Protein AF-A0A180FWU1-F1 (afdb_monomer)

Foldseek 3Di:
DVVVVVVVVVVVVVVVVVVVVVVVVVVVVVVVVVVVVVVPPDPPPPPPDPDDDPPPPDPPPPDDDQFPPQDDQDDDPPDDDPSVVSRVVSVVVVCVRCCVVVPDPPPD

Mean predicted aligned error: 18.29 Å

Solvent-accessible surface area (backbone atoms only — not comparable to full-atom values): 6981 Å² total; per-residue (Å²): 112,70,66,59,56,50,54,50,50,53,52,51,53,53,49,52,52,54,52,54,50,50,54,50,54,48,51,53,51,50,52,53,50,51,52,53,54,65,72,60,76,62,86,83,76,73,80,82,68,92,83,70,84,79,79,68,87,71,75,83,66,93,57,83,78,78,51,70,92,66,71,83,62,77,86,81,87,81,54,81,59,73,64,41,55,52,49,52,50,41,47,51,53,41,47,71,43,36,48,85,84,53,69,73,86,81,83,125

Sequence (108 aa):
MDEDATKLRARIEELAASIQEEQNLRQRAEAKLAAARAGMVAPAVVPILPGQPQNAPQAQDKGPAKGPKVGLPDKYDGTKGPKAEVYVTQIGLYVLSNPRMFPDDRSR

Secondary structure (DSSP, 8-state):
-HHHHHHHHHHHHHHHHHHHHHHHHHHHHHHHHHHHHHHT---------TT----------SS--PPP-PPPPPPP----SHHHHHHHHHHHHHHHH-TTTS------

Structure (mmCIF, N/CA/C/O backbone):
data_AF-A0A180FWU1-F1
#
_entry.id   AF-A0A180FWU1-F1
#
loop_
_atom_site.group_PDB
_atom_site.id
_atom_site.type_symbol
_atom_site.label_atom_id
_atom_site.label_alt_id
_atom_site.label_comp_id
_atom_site.label_asym_id
_atom_site.label_entity_id
_atom_site.label_seq_id
_atom_site.pdbx_PDB_ins_code
_atom_site.Cartn_x
_atom_site.Cartn_y
_atom_site.Cartn_z
_atom_site.occupancy
_atom_site.B_iso_or_equiv
_atom_site.auth_seq_id
_atom_site.auth_comp_id
_atom_site.auth_asym_id
_atom_site.auth_atom_id
_atom_site.pdbx_PDB_model_num
ATOM 1 N N . MET A 1 1 ? 27.435 -7.255 -31.499 1.00 59.84 1 MET A N 1
ATOM 2 C CA . MET A 1 1 ? 26.566 -8.408 -31.181 1.00 59.84 1 MET A CA 1
ATOM 3 C C . MET A 1 1 ? 26.934 -9.026 -29.833 1.00 59.84 1 MET A C 1
ATOM 5 O O . MET A 1 1 ? 26.047 -9.148 -29.001 1.00 59.84 1 MET A O 1
ATOM 9 N N . ASP A 1 2 ? 28.205 -9.341 -29.554 1.00 76.25 2 ASP A N 1
ATOM 10 C CA . ASP A 1 2 ? 28.598 -9.941 -28.258 1.00 76.25 2 ASP A CA 1
ATOM 11 C C . ASP A 1 2 ? 28.499 -8.993 -27.049 1.00 76.25 2 ASP A C 1
ATOM 13 O O . ASP A 1 2 ? 28.148 -9.406 -25.942 1.00 76.25 2 ASP A O 1
ATOM 17 N N . GLU A 1 3 ? 28.746 -7.698 -27.253 1.00 85.81 3 GLU A N 1
ATOM 18 C CA . GLU A 1 3 ? 28.681 -6.702 -26.176 1.00 85.81 3 GLU A CA 1
ATOM 19 C C . GLU A 1 3 ? 27.239 -6.459 -25.695 1.00 85.81 3 GLU A C 1
ATOM 21 O O . GLU A 1 3 ? 26.989 -6.332 -24.496 1.00 85.81 3 GLU A O 1
ATOM 26 N N . ASP A 1 4 ? 26.271 -6.479 -26.615 1.00 90.62 4 ASP A N 1
ATOM 27 C CA . ASP A 1 4 ? 24.846 -6.330 -26.301 1.00 90.62 4 ASP A CA 1
ATOM 28 C C . ASP A 1 4 ? 24.314 -7.547 -25.537 1.00 90.62 4 ASP A C 1
ATOM 30 O O . ASP A 1 4 ? 23.592 -7.400 -24.549 1.00 90.62 4 ASP A O 1
ATOM 34 N N . ALA A 1 5 ? 24.732 -8.754 -25.934 1.00 91.38 5 ALA A N 1
ATOM 35 C CA . ALA A 1 5 ? 24.399 -9.988 -25.225 1.00 91.38 5 ALA A CA 1
ATOM 36 C C . ALA A 1 5 ? 24.974 -10.004 -23.798 1.00 91.38 5 ALA A C 1
ATOM 38 O O . ALA A 1 5 ? 24.314 -10.465 -22.864 1.00 91.38 5 ALA A O 1
ATOM 39 N N . THR A 1 6 ? 26.178 -9.460 -23.612 1.00 94.94 6 THR A N 1
ATOM 40 C CA . THR A 1 6 ? 26.822 -9.352 -22.294 1.00 94.94 6 THR A CA 1
ATOM 41 C C . THR A 1 6 ? 26.118 -8.319 -21.411 1.00 94.94 6 THR A C 1
ATOM 43 O O . THR A 1 6 ? 25.804 -8.607 -20.256 1.00 94.94 6 THR A O 1
ATOM 46 N N . LYS A 1 7 ? 25.768 -7.147 -21.961 1.00 95.19 7 LYS A N 1
ATOM 47 C CA . LYS A 1 7 ? 24.985 -6.118 -21.250 1.00 95.19 7 LYS A CA 1
ATOM 48 C C . LYS A 1 7 ? 23.599 -6.619 -20.847 1.00 95.19 7 LYS A C 1
ATOM 50 O O . LYS A 1 7 ? 23.127 -6.299 -19.757 1.00 95.19 7 LYS A O 1
ATOM 55 N N . LEU A 1 8 ? 22.952 -7.412 -21.701 1.00 95.56 8 LEU A N 1
ATOM 56 C CA . LEU A 1 8 ? 21.654 -8.006 -21.397 1.00 95.56 8 LEU A CA 1
ATOM 57 C C . LEU A 1 8 ? 21.745 -8.990 -20.223 1.00 95.56 8 LEU A C 1
ATOM 59 O O . LEU A 1 8 ? 20.914 -8.928 -19.321 1.00 95.56 8 LEU A O 1
ATOM 63 N N . ARG A 1 9 ? 22.769 -9.851 -20.197 1.00 95.12 9 ARG A N 1
ATOM 64 C CA . ARG A 1 9 ? 23.001 -10.788 -19.083 1.00 95.12 9 ARG A CA 1
ATOM 65 C C . ARG A 1 9 ? 23.224 -10.058 -17.761 1.00 95.12 9 ARG A C 1
ATOM 67 O O . ARG A 1 9 ? 22.560 -10.386 -16.786 1.00 95.12 9 ARG A O 1
ATOM 74 N N . ALA A 1 10 ? 24.055 -9.015 -17.761 1.00 96.31 10 ALA A N 1
ATOM 75 C CA . ALA A 1 10 ? 24.295 -8.203 -16.568 1.00 96.31 10 ALA A CA 1
ATOM 76 C C . ALA A 1 10 ? 23.001 -7.570 -16.019 1.00 96.31 10 ALA A C 1
ATOM 78 O O . ALA A 1 10 ? 22.743 -7.631 -14.821 1.00 96.31 10 ALA A O 1
ATOM 79 N N . ARG A 1 11 ? 22.136 -7.032 -16.894 1.00 96.94 11 ARG A N 1
ATOM 80 C CA . ARG A 1 11 ? 20.830 -6.478 -16.484 1.00 96.94 11 ARG A CA 1
ATOM 81 C C . ARG A 1 11 ? 19.876 -7.531 -15.926 1.00 96.94 11 ARG A C 1
ATOM 83 O O . ARG A 1 11 ? 19.086 -7.223 -15.040 1.00 96.94 11 ARG A O 1
ATOM 90 N N . ILE A 1 12 ? 19.914 -8.754 -16.454 1.00 97.88 12 ILE A N 1
ATOM 91 C CA . ILE A 1 12 ? 19.091 -9.858 -15.945 1.00 97.88 12 ILE A CA 1
ATOM 92 C C . ILE A 1 12 ? 19.558 -10.266 -14.545 1.00 97.88 12 ILE A C 1
ATOM 94 O O . ILE A 1 12 ? 18.721 -10.475 -13.671 1.00 97.88 12 ILE A O 1
ATOM 98 N N . GLU A 1 13 ? 20.869 -10.343 -14.316 1.00 97.44 13 GLU A N 1
ATOM 99 C CA . GLU A 1 13 ? 21.433 -10.655 -12.997 1.00 97.44 13 GLU A CA 1
ATOM 100 C C . GLU A 1 13 ? 21.116 -9.562 -11.969 1.00 97.44 13 GLU A C 1
ATOM 102 O O . GLU A 1 13 ? 20.678 -9.868 -10.861 1.00 97.44 13 GLU A O 1
ATOM 107 N N . GLU A 1 14 ? 21.244 -8.292 -12.357 1.00 97.38 14 GLU A N 1
ATOM 108 C CA . GLU A 1 14 ? 20.859 -7.148 -11.524 1.00 97.38 14 GLU A CA 1
ATOM 109 C C . GLU A 1 14 ? 19.362 -7.180 -11.172 1.00 97.38 14 GLU A C 1
ATOM 111 O O . GLU A 1 14 ? 18.981 -7.025 -10.008 1.00 97.38 14 GLU A O 1
ATOM 116 N N . LEU A 1 15 ? 18.499 -7.456 -12.156 1.00 97.88 15 LEU A N 1
ATOM 117 C CA . LEU A 1 15 ? 17.062 -7.583 -11.927 1.00 97.88 15 LEU A CA 1
ATOM 118 C C . LEU A 1 15 ? 16.750 -8.750 -10.982 1.00 97.88 15 LEU A C 1
ATOM 120 O O . LEU A 1 15 ? 15.974 -8.575 -10.042 1.00 97.88 15 LEU A O 1
ATOM 124 N N . ALA A 1 16 ? 17.373 -9.913 -11.186 1.00 97.38 16 ALA A N 1
ATOM 125 C CA . ALA A 1 16 ? 17.194 -11.075 -10.322 1.00 97.38 16 ALA A CA 1
ATOM 126 C C . ALA A 1 16 ? 17.607 -10.775 -8.872 1.00 97.38 16 ALA A C 1
ATOM 128 O O . ALA A 1 16 ? 16.881 -11.139 -7.944 1.00 97.38 16 ALA A O 1
ATOM 129 N N . ALA A 1 17 ? 18.716 -10.055 -8.675 1.00 97.62 17 ALA A N 1
ATOM 130 C CA . ALA A 1 17 ? 19.156 -9.620 -7.354 1.00 97.62 17 ALA A CA 1
ATOM 131 C C . ALA A 1 17 ? 18.133 -8.682 -6.687 1.00 97.62 17 ALA A C 1
ATOM 133 O O . ALA A 1 17 ? 17.764 -8.907 -5.534 1.00 97.62 17 ALA A O 1
ATOM 134 N N . SER A 1 18 ? 17.607 -7.693 -7.420 1.00 96.94 18 SER A N 1
ATOM 135 C CA . SER A 1 18 ? 16.608 -6.758 -6.873 1.00 96.94 18 SER A CA 1
ATOM 136 C C . SER A 1 18 ? 15.286 -7.441 -6.493 1.00 96.94 18 SER A C 1
ATOM 138 O O . SER A 1 18 ? 14.709 -7.152 -5.445 1.00 96.94 18 SER A O 1
ATOM 140 N N . ILE A 1 19 ? 14.825 -8.403 -7.301 1.00 97.38 19 ILE A N 1
ATOM 141 C CA . ILE A 1 19 ? 13.619 -9.190 -7.011 1.00 97.38 19 ILE A CA 1
ATOM 142 C C . ILE A 1 19 ? 13.829 -10.027 -5.748 1.00 97.38 19 ILE A C 1
ATOM 144 O O . ILE A 1 19 ? 12.941 -10.105 -4.898 1.00 97.38 19 ILE A O 1
ATOM 148 N N . GLN A 1 20 ? 15.005 -10.639 -5.604 1.00 96.88 20 GLN A N 1
ATOM 149 C CA . GLN A 1 20 ? 15.322 -11.452 -4.436 1.00 96.88 20 GLN A CA 1
ATOM 150 C C . GLN A 1 20 ? 15.343 -10.624 -3.144 1.00 96.88 20 GLN A C 1
ATOM 152 O O . GLN A 1 20 ? 14.894 -11.109 -2.100 1.00 96.88 20 GLN A O 1
ATOM 157 N N . GLU A 1 21 ? 15.841 -9.388 -3.212 1.00 96.81 21 GLU A N 1
ATOM 158 C CA . GLU A 1 21 ? 15.831 -8.444 -2.095 1.00 96.81 21 GLU A CA 1
ATOM 159 C C . GLU A 1 21 ? 14.399 -8.051 -1.701 1.00 96.81 21 GLU A C 1
ATOM 161 O O . GLU A 1 21 ? 14.035 -8.168 -0.527 1.00 96.81 21 GLU A O 1
ATOM 166 N N . GLU A 1 22 ? 13.556 -7.671 -2.670 1.00 97.38 22 GLU A N 1
ATOM 167 C CA . GLU A 1 22 ? 12.150 -7.313 -2.419 1.00 97.38 22 GLU A CA 1
ATOM 168 C C . GLU A 1 22 ? 11.390 -8.463 -1.754 1.00 97.38 22 GLU A C 1
ATOM 170 O O . GLU A 1 22 ? 10.757 -8.274 -0.714 1.00 97.38 22 GLU A O 1
ATOM 175 N N . GLN A 1 23 ? 11.531 -9.680 -2.283 1.00 96.12 23 GLN A N 1
ATOM 176 C CA . GLN A 1 23 ? 10.882 -10.860 -1.716 1.00 96.12 23 GLN A CA 1
ATOM 177 C C . GLN A 1 23 ? 11.292 -11.109 -0.263 1.00 96.12 23 GLN A C 1
ATOM 179 O O . GLN A 1 23 ? 10.465 -11.537 0.547 1.00 96.12 23 GLN A O 1
ATOM 184 N N . ASN A 1 24 ? 12.555 -10.858 0.085 1.00 97.00 24 ASN A N 1
ATOM 185 C CA . ASN A 1 24 ? 13.048 -11.035 1.448 1.00 97.00 24 ASN A CA 1
ATOM 186 C C . ASN A 1 24 ? 12.445 -9.981 2.393 1.00 97.00 24 ASN A C 1
ATOM 188 O O . ASN A 1 24 ? 11.937 -10.309 3.470 1.00 97.00 24 ASN A O 1
ATOM 192 N N . LEU A 1 25 ? 12.412 -8.719 1.952 1.00 97.88 25 LEU A N 1
ATOM 193 C CA . LEU A 1 25 ? 11.770 -7.625 2.685 1.00 97.88 25 LEU A CA 1
ATOM 194 C C . LEU A 1 25 ? 10.281 -7.899 2.915 1.00 97.88 25 LEU A C 1
ATOM 196 O O . LEU A 1 25 ? 9.788 -7.733 4.036 1.00 97.88 25 LEU A O 1
ATOM 200 N N . ARG A 1 26 ? 9.579 -8.377 1.885 1.00 95.38 26 ARG A N 1
ATOM 201 C CA . ARG A 1 26 ? 8.161 -8.726 1.960 1.00 95.38 26 ARG A CA 1
ATOM 202 C C . ARG A 1 26 ? 7.899 -9.860 2.942 1.00 95.38 26 ARG A C 1
ATOM 204 O O . ARG A 1 26 ? 7.040 -9.709 3.808 1.00 95.38 26 ARG A O 1
ATOM 211 N N . GLN A 1 27 ? 8.664 -10.950 2.871 1.00 96.25 27 GLN A N 1
ATOM 212 C CA . GLN A 1 27 ? 8.549 -12.065 3.819 1.00 96.25 27 GLN A CA 1
ATOM 213 C C . GLN A 1 27 ? 8.763 -11.603 5.263 1.00 96.25 27 GLN A C 1
ATOM 215 O O . GLN A 1 27 ? 8.005 -11.968 6.162 1.00 96.25 27 GLN A O 1
ATOM 220 N N . ARG A 1 28 ? 9.758 -10.740 5.496 1.00 95.94 28 ARG A N 1
ATOM 221 C CA . ARG A 1 28 ? 10.023 -10.186 6.828 1.00 95.94 28 ARG A CA 1
ATOM 222 C C . ARG A 1 28 ? 8.879 -9.302 7.327 1.00 95.94 28 ARG A C 1
ATOM 224 O O . ARG A 1 28 ? 8.522 -9.375 8.505 1.00 95.94 28 ARG A O 1
ATOM 231 N N . ALA A 1 29 ? 8.309 -8.470 6.459 1.00 93.62 29 ALA A N 1
ATOM 232 C CA . ALA A 1 29 ? 7.158 -7.638 6.797 1.00 93.62 29 ALA A CA 1
ATOM 233 C C . ALA A 1 29 ? 5.919 -8.491 7.114 1.00 93.62 29 ALA A C 1
ATOM 235 O O . ALA A 1 29 ? 5.227 -8.228 8.099 1.00 93.62 29 ALA A O 1
ATOM 236 N N . GLU A 1 30 ? 5.681 -9.545 6.335 1.00 93.75 30 GLU A N 1
ATOM 237 C CA . GLU A 1 30 ? 4.579 -10.483 6.546 1.00 93.75 30 GLU A CA 1
ATOM 238 C C . GLU A 1 30 ? 4.728 -11.250 7.866 1.00 93.75 30 GLU A C 1
ATOM 240 O O . GLU A 1 30 ? 3.786 -11.296 8.658 1.00 93.75 30 GLU A O 1
ATOM 245 N N . ALA A 1 31 ? 5.931 -11.744 8.175 1.00 93.81 31 ALA A N 1
ATOM 246 C CA . ALA A 1 31 ? 6.226 -12.377 9.458 1.00 93.81 31 ALA A CA 1
ATOM 247 C C . ALA A 1 31 ? 6.003 -11.417 10.640 1.00 93.81 31 ALA A C 1
ATOM 249 O O . ALA A 1 31 ? 5.417 -11.800 11.655 1.00 93.81 31 ALA A O 1
ATOM 250 N N . LYS A 1 32 ? 6.408 -10.146 10.506 1.00 93.50 32 LYS A N 1
ATOM 251 C CA . LYS A 1 32 ? 6.174 -9.118 11.533 1.00 93.50 32 LYS A CA 1
ATOM 252 C C . LYS A 1 32 ? 4.680 -8.854 11.742 1.00 93.50 32 LYS A C 1
ATOM 254 O O . LYS A 1 32 ? 4.237 -8.709 12.881 1.00 93.50 32 LYS A O 1
ATOM 259 N N . LEU A 1 33 ? 3.902 -8.817 10.662 1.00 90.81 33 LEU A N 1
ATOM 260 C CA . LEU A 1 33 ? 2.449 -8.665 10.715 1.00 90.81 33 LEU A CA 1
ATOM 261 C C . LEU A 1 33 ? 1.783 -9.881 11.371 1.00 90.81 33 LEU A C 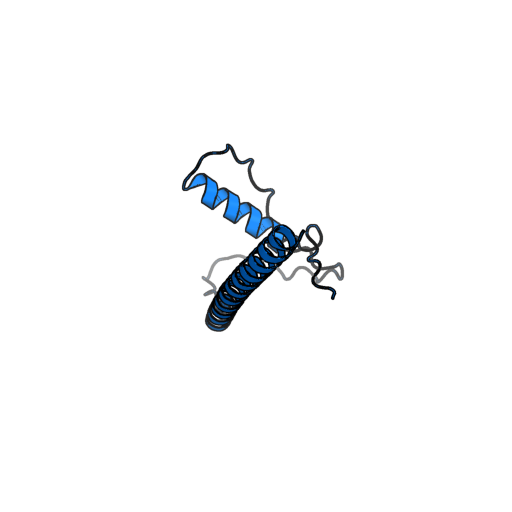1
ATOM 263 O O . LEU A 1 33 ? 0.905 -9.709 12.217 1.00 90.81 33 LEU A O 1
ATOM 267 N N . ALA A 1 34 ? 2.209 -11.097 11.026 1.00 91.19 34 ALA A N 1
ATOM 268 C CA . ALA A 1 34 ? 1.712 -12.325 11.638 1.00 91.19 3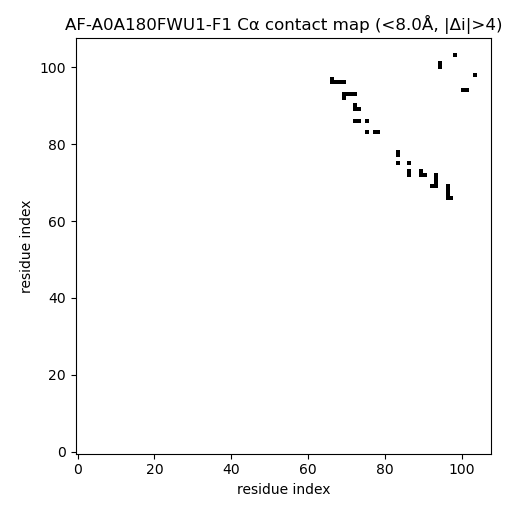4 ALA A CA 1
ATOM 269 C C . ALA A 1 34 ? 2.003 -12.362 13.148 1.00 91.19 34 ALA A C 1
ATOM 271 O O . ALA A 1 34 ? 1.098 -12.639 13.936 1.00 91.19 34 ALA A O 1
ATOM 272 N N . ALA A 1 35 ? 3.218 -11.990 13.564 1.00 88.19 35 ALA A N 1
ATOM 273 C CA . ALA A 1 35 ? 3.593 -11.895 14.975 1.00 88.19 35 ALA A CA 1
ATOM 274 C C . ALA A 1 35 ? 2.749 -10.855 15.736 1.00 88.19 35 ALA A C 1
ATOM 276 O O . ALA A 1 35 ? 2.263 -11.136 16.831 1.00 88.19 35 ALA A O 1
ATOM 277 N N . ALA A 1 36 ? 2.509 -9.680 15.143 1.00 85.06 36 ALA A N 1
ATOM 278 C CA . ALA A 1 36 ? 1.648 -8.658 15.740 1.00 85.06 36 ALA A CA 1
ATOM 279 C C . ALA A 1 36 ? 0.199 -9.147 15.900 1.00 85.06 36 ALA A C 1
ATOM 281 O O . ALA A 1 36 ? -0.411 -8.938 16.946 1.00 85.06 36 ALA A O 1
ATOM 282 N N . ARG A 1 37 ? -0.342 -9.854 14.898 1.00 81.81 37 ARG A N 1
ATOM 283 C CA . ARG A 1 37 ? -1.686 -10.450 14.978 1.00 81.81 37 ARG A CA 1
ATOM 284 C C . ARG A 1 37 ? -1.781 -11.534 16.047 1.00 81.81 37 ARG A C 1
ATOM 286 O O . ARG A 1 37 ? -2.770 -11.556 16.772 1.00 81.81 37 ARG A O 1
ATOM 293 N N . ALA A 1 38 ? -0.764 -12.385 16.180 1.00 81.12 38 ALA A N 1
ATOM 294 C CA . ALA A 1 38 ? -0.714 -13.401 17.231 1.00 81.12 38 ALA A CA 1
ATOM 295 C C . ALA A 1 38 ? -0.684 -12.775 18.638 1.00 81.12 38 ALA A C 1
ATOM 297 O O . ALA A 1 38 ? -1.327 -13.285 19.550 1.00 81.12 38 ALA A O 1
ATOM 298 N N . GLY A 1 39 ? -0.009 -11.631 18.802 1.00 70.50 39 GLY A N 1
ATOM 299 C CA . GLY A 1 39 ? 0.007 -10.869 20.056 1.00 70.50 39 GLY A CA 1
ATOM 300 C C . GLY A 1 39 ? -1.285 -10.100 20.374 1.00 70.50 39 GLY A C 1
ATOM 301 O O . GLY A 1 39 ? -1.468 -9.687 21.515 1.00 70.50 39 GLY A O 1
ATOM 302 N N . MET A 1 40 ? -2.190 -9.912 19.405 1.00 60.56 40 MET A N 1
ATOM 303 C CA . MET A 1 40 ? -3.465 -9.195 19.584 1.00 60.56 40 MET A CA 1
ATOM 304 C C . MET A 1 40 ? -4.655 -10.107 19.930 1.00 60.56 40 MET A C 1
ATOM 306 O O . MET A 1 40 ? -5.777 -9.617 20.052 1.00 60.56 40 MET A O 1
ATOM 310 N N . VAL A 1 41 ? -4.449 -11.414 20.139 1.00 52.62 41 VAL A N 1
ATOM 311 C CA . VAL A 1 41 ? -5.506 -12.330 20.611 1.00 52.62 41 VAL A CA 1
ATOM 312 C C . VAL A 1 41 ? -5.655 -12.225 22.135 1.00 52.62 41 VAL A C 1
ATOM 314 O O . VAL A 1 41 ? -5.435 -13.178 22.874 1.00 52.62 41 VAL A O 1
ATOM 317 N N . ALA A 1 42 ? -6.023 -11.041 22.620 1.00 49.84 42 ALA A N 1
ATOM 318 C CA . ALA A 1 42 ? -6.607 -10.883 23.946 1.00 49.84 42 ALA A CA 1
ATOM 319 C C . ALA A 1 42 ? -8.113 -10.658 23.756 1.00 49.84 42 ALA A C 1
ATOM 321 O O . ALA A 1 42 ? -8.492 -9.745 23.016 1.00 49.84 42 ALA A O 1
ATOM 322 N N . PRO A 1 43 ? -8.997 -11.466 24.370 1.00 48.00 43 PRO A N 1
ATOM 323 C CA . PRO A 1 43 ? -10.419 -11.172 24.337 1.00 48.00 43 PRO A CA 1
ATOM 324 C C . PRO A 1 43 ? -10.631 -9.809 24.997 1.00 48.00 43 PRO A C 1
ATOM 326 O O . PRO A 1 43 ? -10.319 -9.620 26.173 1.00 48.00 43 PRO A O 1
ATOM 329 N N . ALA A 1 44 ? -11.151 -8.850 24.232 1.00 43.94 44 ALA A N 1
ATOM 330 C CA . ALA A 1 44 ? -11.648 -7.599 24.775 1.00 43.94 44 ALA A CA 1
ATOM 331 C C . ALA A 1 44 ? -12.875 -7.917 25.642 1.00 43.94 44 ALA A C 1
ATOM 333 O O . ALA A 1 44 ? -14.010 -7.927 25.169 1.00 43.94 44 ALA A O 1
ATOM 334 N N . VAL A 1 45 ? -12.645 -8.225 26.919 1.00 44.78 45 VAL A N 1
ATOM 335 C CA . VAL A 1 45 ? -13.690 -8.173 27.939 1.00 44.78 45 VAL A CA 1
ATOM 336 C C . VAL A 1 45 ? -13.991 -6.696 28.141 1.00 44.78 45 VAL A C 1
ATOM 338 O O . VAL A 1 45 ? -13.280 -5.992 28.852 1.00 44.78 45 VAL A O 1
ATOM 341 N N . VAL A 1 46 ? -15.016 -6.211 27.448 1.00 49.25 46 VAL A N 1
ATOM 342 C CA . VAL A 1 46 ? -15.592 -4.891 27.699 1.00 49.25 46 VAL A CA 1
ATOM 343 C C . VAL A 1 46 ? -16.264 -4.959 29.075 1.00 49.25 46 VAL A C 1
ATOM 345 O O . VAL A 1 46 ? -17.192 -5.757 29.236 1.00 49.25 46 VAL A O 1
ATOM 348 N N . PRO A 1 47 ? -15.835 -4.180 30.086 1.00 39.81 47 PRO A N 1
ATOM 349 C CA . PRO A 1 47 ? -16.559 -4.105 31.345 1.00 39.81 47 PRO A CA 1
ATOM 350 C C . PRO A 1 47 ? -17.933 -3.496 31.065 1.00 39.81 47 PRO A C 1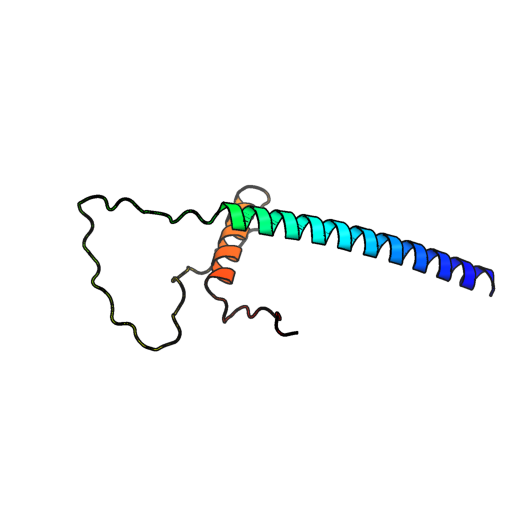
ATOM 352 O O . PRO A 1 47 ? -18.038 -2.363 30.595 1.00 39.81 47 PRO A O 1
ATOM 355 N N . ILE A 1 48 ? -18.993 -4.260 31.322 1.00 45.62 48 ILE A N 1
ATOM 356 C CA . ILE A 1 48 ? -20.364 -3.757 31.277 1.00 45.62 48 ILE A CA 1
ATOM 357 C C . ILE A 1 48 ? -20.503 -2.761 32.433 1.00 45.62 48 ILE A C 1
ATOM 359 O O . ILE A 1 48 ? -20.592 -3.154 33.595 1.00 45.62 48 ILE A O 1
ATOM 363 N N . LEU A 1 49 ? -20.487 -1.466 32.116 1.00 41.22 49 LEU A N 1
ATOM 364 C CA . LEU A 1 49 ? -20.867 -0.409 33.050 1.00 41.22 49 LEU A CA 1
ATOM 365 C C . LEU A 1 49 ? -22.380 -0.527 33.333 1.00 41.22 49 LEU A C 1
ATOM 367 O O . LEU A 1 49 ? -23.160 -0.662 32.383 1.00 41.22 49 LEU A O 1
ATOM 371 N N . PRO A 1 50 ? -22.831 -0.483 34.601 1.00 40.31 50 PRO A N 1
ATOM 372 C CA . PRO A 1 50 ? -24.251 -0.571 34.917 1.00 40.31 50 PRO A CA 1
ATOM 373 C C . PRO A 1 50 ? -24.958 0.707 34.446 1.00 40.31 50 PRO A C 1
ATOM 375 O O . PRO A 1 50 ? -24.688 1.786 34.966 1.00 40.31 50 PRO A O 1
ATOM 378 N N . GLY A 1 51 ? -25.856 0.592 33.462 1.00 44.38 51 GLY A N 1
ATOM 379 C CA . GLY A 1 51 ? -26.726 1.702 33.048 1.00 44.38 51 GLY A CA 1
ATOM 380 C C . GLY A 1 51 ? -27.062 1.809 31.559 1.00 44.38 51 GLY A C 1
ATOM 381 O O . GLY A 1 51 ? -27.861 2.667 31.195 1.00 44.38 51 GLY A O 1
ATOM 382 N N . GLN A 1 52 ? -26.506 0.967 30.683 1.00 38.75 52 GLN A N 1
ATOM 383 C CA . GLN A 1 52 ? -26.819 1.034 29.251 1.00 38.75 52 GLN A CA 1
ATOM 384 C C . GLN A 1 52 ? -28.018 0.126 28.907 1.00 38.75 52 GLN A C 1
ATOM 386 O O . GLN A 1 52 ? -27.979 -1.060 29.248 1.00 38.75 52 GLN A O 1
ATOM 391 N N . PRO A 1 53 ? -29.084 0.627 28.248 1.00 41.75 53 PRO A N 1
ATOM 392 C CA . PRO A 1 53 ? -30.208 -0.215 27.859 1.00 41.75 53 PRO A CA 1
ATOM 393 C C . PRO A 1 53 ? -29.726 -1.307 26.902 1.00 41.75 53 PRO A C 1
ATOM 395 O O . PRO A 1 53 ? -29.091 -1.037 25.880 1.00 4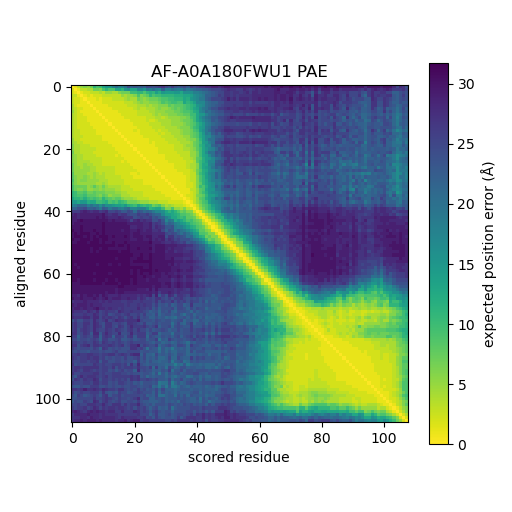1.75 53 PRO A O 1
ATOM 398 N N . GLN A 1 54 ? -30.019 -2.555 27.268 1.00 41.03 54 GLN A N 1
ATOM 399 C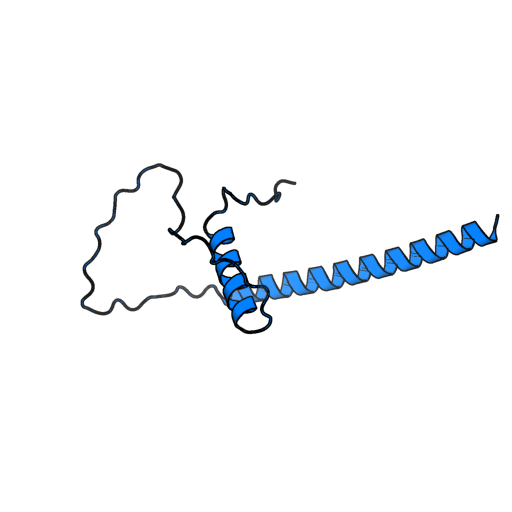 CA . GLN A 1 54 ? -29.813 -3.726 26.429 1.00 41.03 54 GLN A CA 1
ATOM 400 C C . GLN A 1 54 ? -30.677 -3.565 25.177 1.00 41.03 54 GLN A C 1
ATOM 402 O O . GLN A 1 54 ? -31.884 -3.799 25.212 1.00 41.03 54 GLN A O 1
ATOM 407 N N . ASN A 1 55 ? -30.070 -3.171 24.056 1.00 40.38 55 ASN A N 1
ATOM 408 C CA . ASN A 1 55 ? -30.690 -3.434 22.766 1.00 40.38 55 ASN A CA 1
ATOM 409 C C . ASN A 1 55 ? -30.797 -4.955 22.643 1.00 40.38 55 ASN A C 1
ATOM 411 O O . ASN A 1 55 ? -29.790 -5.659 22.568 1.00 40.38 55 ASN A O 1
ATOM 415 N N . ALA A 1 56 ? -32.039 -5.429 22.724 1.00 41.06 56 ALA A N 1
ATOM 416 C CA . ALA A 1 56 ? -32.434 -6.821 22.630 1.00 41.06 56 ALA A CA 1
ATOM 417 C C . ALA A 1 56 ? -31.736 -7.533 21.455 1.00 41.06 56 ALA A C 1
ATOM 419 O O . ALA A 1 56 ? -31.462 -6.892 20.435 1.00 41.06 56 ALA A O 1
ATOM 420 N N . PRO A 1 57 ? -31.475 -8.850 21.559 1.00 41.16 57 PRO A N 1
ATOM 421 C CA . PRO A 1 57 ? -30.921 -9.625 20.458 1.00 41.16 57 PRO A CA 1
ATOM 422 C C . PRO A 1 57 ? -31.870 -9.535 19.260 1.00 41.16 57 PRO A C 1
ATOM 424 O O . PRO A 1 57 ? -32.921 -10.175 19.231 1.00 41.16 57 PRO A O 1
ATOM 427 N N . GLN A 1 58 ? -31.521 -8.704 18.275 1.00 41.62 58 GLN A N 1
ATOM 428 C CA . GLN A 1 58 ? -32.213 -8.720 16.998 1.00 41.62 58 GLN A CA 1
ATOM 429 C C . GLN A 1 58 ? -31.979 -10.094 16.388 1.00 41.62 58 GLN A C 1
ATOM 431 O O . GLN A 1 58 ? -30.839 -10.529 16.214 1.00 41.62 58 GLN A O 1
ATOM 436 N N . ALA A 1 59 ? -33.097 -10.777 16.146 1.00 40.25 59 ALA A N 1
ATOM 437 C CA . ALA A 1 59 ? -33.174 -12.061 15.489 1.00 40.25 59 ALA A CA 1
ATOM 438 C C . ALA A 1 59 ? -32.172 -12.121 14.334 1.00 40.25 59 ALA A C 1
ATOM 440 O O . ALA A 1 59 ? -32.109 -11.215 13.502 1.00 40.25 59 ALA A O 1
ATOM 441 N N . GLN A 1 60 ? -31.377 -13.189 14.333 1.00 43.47 60 GLN A N 1
ATOM 442 C CA . GLN A 1 60 ? -30.457 -13.532 13.263 1.00 43.47 60 GLN A CA 1
ATOM 443 C C . GLN A 1 60 ? -31.266 -13.726 11.981 1.00 43.47 60 GLN A C 1
ATOM 445 O O . GLN A 1 60 ? -31.758 -14.817 11.691 1.00 43.47 60 GLN A O 1
ATOM 450 N N . ASP A 1 61 ? -31.434 -12.643 11.233 1.00 38.50 61 ASP A N 1
ATOM 451 C CA . ASP A 1 61 ? -31.916 -12.712 9.872 1.00 38.50 61 ASP A CA 1
ATOM 452 C C . ASP A 1 61 ? -30.847 -13.471 9.081 1.00 38.50 61 ASP A C 1
ATOM 454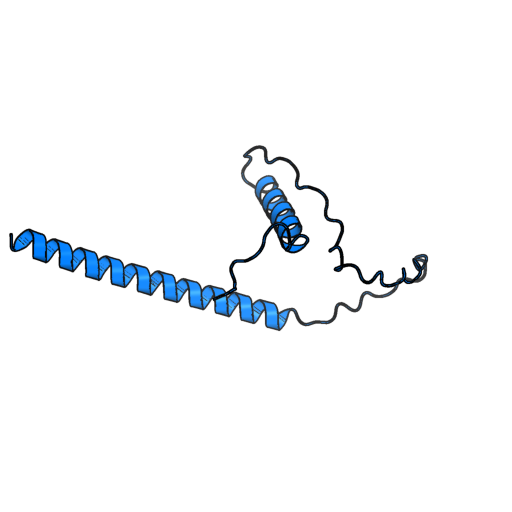 O O . ASP A 1 61 ? -29.689 -13.049 9.012 1.00 38.50 61 ASP A O 1
ATOM 458 N N . LYS A 1 62 ? -31.216 -14.636 8.540 1.00 43.50 62 LYS A N 1
ATOM 459 C CA . LYS A 1 62 ? -30.358 -15.529 7.742 1.00 43.50 62 LYS A CA 1
ATOM 460 C C . LYS A 1 62 ? -30.053 -14.935 6.357 1.00 43.50 62 LYS A C 1
ATOM 462 O O . LYS A 1 62 ? -29.970 -15.650 5.362 1.00 43.50 62 LYS A O 1
ATOM 467 N N . GLY A 1 63 ? -29.887 -13.621 6.285 1.00 49.69 63 GLY A N 1
ATOM 468 C CA . GLY A 1 63 ? -29.198 -12.947 5.204 1.00 49.69 63 GLY A CA 1
ATOM 469 C C . GLY A 1 63 ? -27.697 -12.942 5.491 1.00 49.69 63 GLY A C 1
ATOM 470 O O . GLY A 1 63 ? -27.278 -13.035 6.646 1.00 49.69 63 GLY A O 1
ATOM 471 N N . PRO A 1 64 ? -26.849 -12.833 4.463 1.00 52.28 64 PRO A N 1
ATOM 472 C CA . PRO A 1 64 ? -25.426 -12.680 4.698 1.00 52.28 64 PRO A CA 1
ATOM 473 C C . PRO A 1 64 ? -25.191 -11.470 5.597 1.00 52.28 64 PRO A C 1
ATOM 475 O O . PRO A 1 64 ? -25.654 -10.375 5.269 1.00 52.28 64 PRO A O 1
ATOM 478 N N . ALA A 1 65 ? -24.513 -11.694 6.723 1.00 56.59 65 ALA A N 1
ATOM 479 C CA . ALA A 1 65 ? -24.282 -10.689 7.748 1.00 56.59 65 ALA A CA 1
ATOM 480 C C . ALA A 1 65 ? -23.812 -9.382 7.097 1.00 56.59 65 ALA A C 1
ATOM 482 O O . ALA A 1 65 ? -22.710 -9.301 6.551 1.00 56.59 65 ALA A O 1
ATOM 483 N N . LYS A 1 66 ? -24.682 -8.366 7.098 1.00 58.78 66 LYS A N 1
ATOM 484 C CA . LYS A 1 66 ? -24.279 -7.011 6.733 1.00 58.78 66 LYS A CA 1
ATOM 485 C C . LYS A 1 66 ? -23.251 -6.616 7.786 1.00 58.78 66 LYS A C 1
ATOM 487 O O . LYS A 1 66 ? -23.568 -6.636 8.974 1.00 58.78 66 LYS A O 1
ATOM 492 N N . GLY A 1 67 ? -22.020 -6.357 7.348 1.00 62.34 67 GLY A N 1
ATOM 493 C CA . GLY A 1 67 ? -20.949 -5.907 8.229 1.00 62.34 67 GLY A CA 1
ATOM 494 C C . GLY A 1 67 ? -21.348 -4.639 8.996 1.00 62.34 67 GLY A C 1
ATOM 495 O O . GLY A 1 67 ? -22.405 -4.054 8.729 1.00 62.34 67 GLY A O 1
ATOM 496 N N . PRO A 1 68 ? -20.522 -4.198 9.958 1.00 67.62 68 PRO A N 1
ATOM 497 C CA . PRO A 1 68 ? -20.753 -2.949 10.675 1.00 67.62 68 PRO A CA 1
ATOM 498 C C . PRO A 1 68 ? -21.112 -1.818 9.701 1.00 67.62 68 PRO A C 1
ATOM 500 O O . PRO A 1 68 ? -20.463 -1.661 8.666 1.00 67.62 68 PRO A O 1
ATOM 503 N N . LYS A 1 69 ? -22.159 -1.040 10.007 1.00 66.31 69 LYS A N 1
ATOM 504 C CA . LYS A 1 69 ? -22.549 0.125 9.197 1.00 66.31 69 LYS A CA 1
ATOM 505 C C . LYS A 1 69 ? -21.475 1.208 9.333 1.00 66.31 69 LYS A C 1
ATOM 507 O O . LYS A 1 69 ? -21.575 2.071 10.198 1.00 66.31 69 LYS A O 1
ATOM 512 N N . VAL A 1 70 ? -20.442 1.136 8.500 1.00 73.19 70 VAL A N 1
ATOM 513 C CA . VAL A 1 70 ? -19.400 2.162 8.401 1.00 73.19 70 VAL A CA 1
ATOM 514 C C . VAL A 1 70 ? -19.849 3.219 7.396 1.00 73.19 70 VAL A C 1
ATOM 516 O O . VAL A 1 70 ? -20.316 2.886 6.306 1.00 73.19 70 VAL A O 1
ATOM 519 N N . GLY A 1 71 ? -19.756 4.491 7.791 1.00 78.69 71 GLY A N 1
ATOM 520 C CA . GLY A 1 71 ? -20.060 5.627 6.922 1.00 78.69 71 GLY A CA 1
ATOM 521 C C . GLY A 1 71 ? -19.131 5.690 5.707 1.00 78.69 71 GLY A C 1
ATOM 522 O O . GLY A 1 71 ? -18.065 5.076 5.690 1.00 78.69 71 GLY A O 1
ATOM 523 N N . LEU A 1 72 ? -19.546 6.428 4.678 1.00 83.75 72 LEU A N 1
ATOM 524 C CA . LEU A 1 72 ? -18.683 6.695 3.530 1.00 83.75 72 LEU A CA 1
ATOM 525 C C . LEU A 1 72 ? -17.495 7.568 3.982 1.00 83.75 72 LEU A C 1
ATOM 527 O O . LEU A 1 72 ? -17.732 8.523 4.723 1.00 83.75 72 LEU A O 1
ATOM 531 N N . PRO A 1 73 ? -16.256 7.276 3.547 1.00 86.94 73 PRO A N 1
ATOM 532 C CA . PRO A 1 73 ? -15.111 8.133 3.827 1.00 86.94 73 PRO A CA 1
ATOM 533 C C . PRO A 1 73 ? -15.315 9.550 3.288 1.00 86.94 73 PRO A C 1
ATOM 535 O O . PRO A 1 73 ? -15.889 9.744 2.210 1.00 86.94 73 PRO A O 1
ATOM 538 N N . ASP A 1 74 ? -14.801 10.533 4.020 1.00 88.38 74 ASP A N 1
ATOM 539 C CA . ASP A 1 74 ? -14.793 11.926 3.583 1.00 88.38 74 ASP A CA 1
ATOM 540 C C . ASP A 1 74 ? -13.913 12.114 2.339 1.00 88.38 74 ASP A C 1
ATOM 542 O O . ASP A 1 74 ? -12.973 11.358 2.089 1.00 88.38 74 ASP A O 1
ATOM 546 N N . LYS A 1 75 ? -14.179 13.162 1.549 1.00 90.12 75 LYS A N 1
ATOM 547 C CA . LYS A 1 75 ? -13.308 13.510 0.417 1.00 90.12 75 LYS A CA 1
ATOM 548 C C . LYS A 1 75 ? -11.955 14.007 0.924 1.00 90.12 75 LYS A C 1
ATOM 550 O O . LYS A 1 75 ? -11.896 14.900 1.766 1.00 90.12 75 LYS A O 1
ATOM 555 N N . TYR A 1 76 ? -10.877 13.489 0.346 1.00 91.62 76 TYR A N 1
ATOM 556 C CA . TYR A 1 76 ? -9.530 13.977 0.618 1.00 91.62 76 TYR A CA 1
ATOM 557 C C . TYR A 1 76 ? -9.224 15.247 -0.181 1.00 91.62 76 TYR A C 1
ATOM 559 O O . TYR A 1 76 ? -9.462 15.311 -1.386 1.00 91.62 76 TYR A O 1
ATOM 567 N N . ASP A 1 77 ? -8.663 16.247 0.493 1.00 92.12 77 ASP A N 1
ATOM 568 C CA . ASP A 1 77 ? -8.307 17.558 -0.062 1.00 92.12 77 ASP A CA 1
ATOM 569 C C . ASP A 1 77 ? -6.846 17.633 -0.556 1.00 92.12 77 ASP A C 1
ATOM 571 O O . ASP A 1 77 ? -6.389 18.692 -0.981 1.00 92.12 77 ASP A O 1
ATOM 575 N N . GLY A 1 78 ? -6.096 16.525 -0.510 1.00 92.06 78 GLY A N 1
ATOM 576 C CA . GLY A 1 78 ? -4.688 16.484 -0.920 1.00 92.06 78 GLY A CA 1
ATOM 577 C C . GLY A 1 78 ? -3.701 16.950 0.154 1.00 92.06 78 GLY A C 1
ATOM 578 O O . GLY A 1 78 ? -2.493 16.983 -0.100 1.00 92.06 78 GLY A O 1
ATOM 579 N N . THR A 1 79 ? -4.177 17.308 1.350 1.00 94.56 79 THR A N 1
ATOM 580 C CA . THR A 1 79 ? -3.317 17.841 2.413 1.00 94.56 79 THR A CA 1
ATOM 581 C C . THR A 1 79 ? -2.468 16.765 3.086 1.00 94.56 79 THR A C 1
ATOM 583 O O . THR A 1 79 ? -2.963 15.774 3.615 1.00 94.56 79 THR A O 1
ATOM 586 N N . LYS A 1 80 ? -1.152 16.989 3.129 1.00 93.19 80 LYS A N 1
ATOM 587 C CA . LYS A 1 80 ? -0.219 16.118 3.856 1.00 93.19 80 LYS A CA 1
ATOM 588 C C . LYS A 1 80 ? -0.368 16.287 5.375 1.00 93.19 80 LYS A C 1
ATOM 590 O O . LYS A 1 80 ? -0.792 17.338 5.852 1.00 93.19 80 LYS A O 1
ATOM 595 N N . GLY A 1 81 ? 0.064 15.277 6.131 1.00 92.12 81 GLY A N 1
ATOM 596 C CA . GLY A 1 81 ? 0.081 15.298 7.597 1.00 92.12 81 GLY A CA 1
ATOM 597 C C . GLY A 1 81 ? -1.152 14.627 8.217 1.00 92.12 81 GLY A C 1
ATOM 598 O O . GLY A 1 81 ? -1.710 13.721 7.598 1.00 92.12 81 GLY A O 1
ATOM 599 N N . PRO A 1 82 ? -1.612 15.057 9.407 1.00 92.75 82 PRO A N 1
ATOM 600 C CA . PRO A 1 82 ? -2.650 14.352 10.170 1.00 92.75 82 PRO A CA 1
ATOM 601 C C . PRO A 1 82 ? -3.950 14.084 9.398 1.00 92.75 82 PRO A C 1
ATOM 603 O O . PRO A 1 82 ? -4.579 13.044 9.569 1.00 92.75 82 PRO A O 1
ATOM 606 N N . LYS A 1 83 ? -4.345 14.989 8.495 1.00 87.31 83 LYS A N 1
ATOM 607 C CA . LYS A 1 83 ? -5.519 14.794 7.631 1.00 87.31 83 LYS A CA 1
ATOM 608 C C . LYS A 1 83 ? -5.372 13.601 6.681 1.00 87.31 83 LYS A C 1
ATOM 610 O O . LYS A 1 83 ? -6.338 12.868 6.482 1.00 87.31 83 LYS A O 1
ATOM 615 N N . ALA A 1 84 ? -4.179 13.380 6.129 1.00 92.75 84 ALA A N 1
ATOM 616 C CA . ALA A 1 84 ? -3.902 12.222 5.285 1.00 92.75 84 ALA A CA 1
ATOM 617 C C . ALA A 1 84 ? -4.006 10.913 6.081 1.00 92.75 84 ALA A C 1
ATOM 61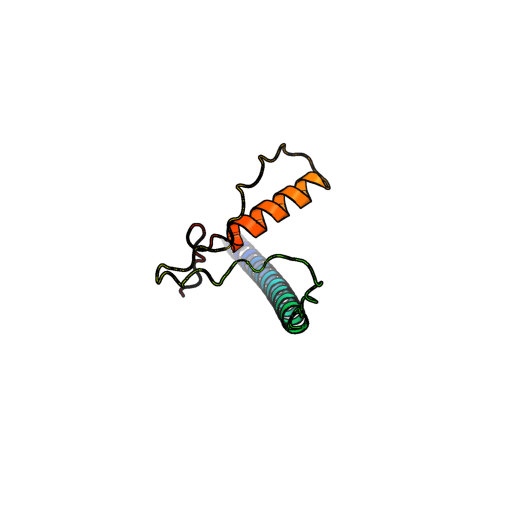9 O O . ALA A 1 84 ? -4.581 9.944 5.593 1.00 92.75 84 ALA A O 1
ATOM 620 N N . GLU A 1 85 ? -3.509 10.890 7.320 1.00 92.75 85 GLU A N 1
ATOM 621 C CA . GLU A 1 85 ? -3.580 9.710 8.195 1.00 92.75 85 GLU A CA 1
ATOM 622 C C . GLU A 1 85 ? -5.026 9.349 8.556 1.00 92.75 85 GLU A C 1
ATOM 624 O O . GLU A 1 85 ? -5.422 8.181 8.478 1.00 92.75 85 GLU A O 1
ATOM 629 N N . VAL A 1 86 ? -5.841 10.356 8.888 1.00 91.75 86 VAL A N 1
ATOM 630 C CA . VAL A 1 86 ? -7.277 10.176 9.143 1.00 91.75 86 VAL A CA 1
ATOM 631 C C . VAL A 1 86 ? -7.974 9.624 7.903 1.00 91.75 86 VAL A C 1
ATOM 633 O O . VAL A 1 86 ? -8.702 8.638 8.007 1.00 91.75 86 VAL A O 1
ATOM 636 N N . TYR A 1 87 ? -7.717 10.204 6.729 1.00 92.00 87 TYR A N 1
ATOM 637 C CA . TYR A 1 87 ? -8.315 9.741 5.479 1.00 92.00 87 TYR A CA 1
ATOM 638 C C . TYR A 1 87 ? -7.947 8.283 5.163 1.00 92.00 87 TYR A C 1
ATOM 640 O O . TYR A 1 87 ? -8.826 7.469 4.878 1.00 92.00 87 TYR A O 1
ATOM 648 N N . VAL A 1 88 ? -6.668 7.913 5.291 1.00 93.00 88 VAL A N 1
ATOM 649 C CA . VAL A 1 88 ? -6.207 6.527 5.092 1.00 93.00 88 VAL A CA 1
ATOM 650 C C . VAL A 1 88 ? -6.889 5.572 6.072 1.00 93.00 88 VAL A C 1
ATOM 652 O O . VAL A 1 88 ? -7.313 4.484 5.680 1.00 93.00 88 VAL A O 1
ATOM 655 N N . THR A 1 89 ? -7.057 5.986 7.329 1.00 92.50 89 THR A N 1
ATOM 656 C CA . THR A 1 89 ? -7.739 5.183 8.353 1.00 92.50 89 THR A CA 1
ATOM 657 C C . THR A 1 89 ? -9.215 4.970 8.012 1.00 92.50 89 THR A C 1
ATOM 659 O O . THR A 1 89 ? -9.698 3.838 8.074 1.00 92.50 89 THR A O 1
ATOM 662 N N . GLN A 1 90 ? -9.927 6.026 7.601 1.00 92.25 90 GLN A N 1
ATOM 663 C CA . GLN A 1 90 ? -11.329 5.930 7.180 1.00 92.25 90 GLN A CA 1
ATOM 664 C C . GLN A 1 90 ? -11.496 4.975 5.988 1.00 92.25 90 GLN A C 1
ATOM 666 O O . GLN A 1 90 ? -12.363 4.100 6.015 1.00 92.25 90 GLN A O 1
ATOM 671 N N . ILE A 1 91 ? -10.635 5.097 4.972 1.00 91.81 91 ILE A N 1
ATOM 672 C CA . ILE A 1 91 ? -10.637 4.210 3.800 1.00 91.81 91 ILE A CA 1
ATOM 673 C C . ILE A 1 91 ? -10.371 2.760 4.217 1.00 91.81 91 ILE A C 1
ATOM 675 O O . ILE A 1 91 ? -11.103 1.862 3.802 1.00 91.81 91 ILE A O 1
ATOM 679 N N . GLY A 1 92 ? -9.374 2.523 5.073 1.00 91.31 92 GLY A N 1
ATOM 680 C CA . GLY A 1 92 ? -9.052 1.185 5.571 1.00 91.31 92 GLY A CA 1
ATOM 681 C C . GLY A 1 92 ? -10.233 0.527 6.287 1.00 91.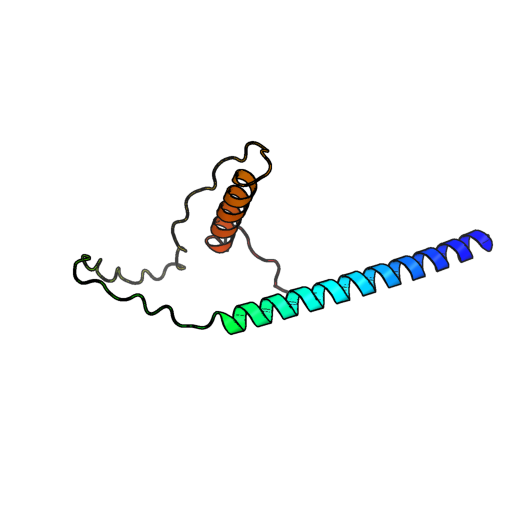31 92 GLY A C 1
ATOM 682 O O . GLY A 1 92 ? -10.588 -0.611 5.979 1.00 91.31 92 GLY A O 1
ATOM 683 N N . LEU A 1 93 ? -10.897 1.257 7.190 1.00 90.69 93 LEU A N 1
ATOM 684 C CA . LEU A 1 93 ? -12.092 0.768 7.887 1.00 90.69 93 LEU A CA 1
ATOM 685 C C . LEU A 1 93 ? -13.251 0.486 6.927 1.00 90.69 93 LEU A C 1
ATOM 687 O O . LEU A 1 93 ? -13.943 -0.523 7.086 1.00 90.69 93 LEU A O 1
ATOM 691 N N . TYR A 1 94 ? -13.454 1.345 5.928 1.00 90.12 94 TYR A N 1
ATOM 692 C CA . TYR A 1 94 ? -14.500 1.167 4.927 1.00 90.12 94 TYR A CA 1
ATOM 693 C C . TYR A 1 94 ? -14.275 -0.091 4.082 1.00 90.12 94 TYR A C 1
ATOM 695 O O . TYR A 1 94 ? -15.205 -0.881 3.922 1.00 90.12 94 TYR A O 1
ATOM 703 N N . VAL A 1 95 ? -13.049 -0.331 3.609 1.00 87.94 95 VAL A N 1
ATO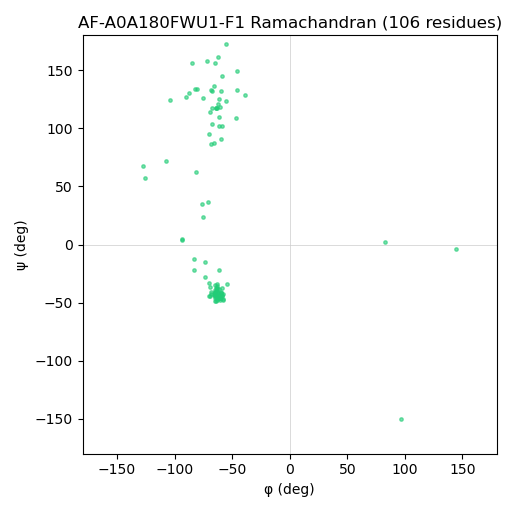M 704 C CA . VAL A 1 95 ? -12.701 -1.531 2.829 1.00 87.94 95 VAL A CA 1
ATOM 705 C C . VAL A 1 95 ? -12.872 -2.799 3.668 1.00 87.94 95 VAL A C 1
ATOM 707 O O . VAL A 1 95 ? -13.552 -3.731 3.241 1.00 87.94 95 VAL A O 1
ATOM 710 N N . LEU A 1 96 ? -12.331 -2.815 4.892 1.00 85.44 96 LEU A N 1
ATOM 711 C CA . LEU A 1 96 ? -12.406 -3.976 5.790 1.00 85.44 96 LEU A CA 1
ATOM 712 C C . LEU A 1 96 ? -13.842 -4.320 6.201 1.00 85.44 96 LEU A C 1
ATOM 714 O O . LEU A 1 96 ? -14.176 -5.492 6.365 1.00 85.44 96 LEU A O 1
ATOM 718 N N . SER A 1 97 ? -14.698 -3.311 6.354 1.00 83.81 97 SER A N 1
ATOM 719 C CA . SER A 1 97 ? -16.096 -3.510 6.757 1.00 83.81 97 SER A CA 1
ATOM 720 C C . SER A 1 97 ? -17.014 -3.864 5.585 1.00 83.81 97 SER A C 1
ATOM 722 O O . SER A 1 97 ? -18.143 -4.306 5.805 1.00 83.81 97 SER A O 1
ATOM 724 N N . ASN A 1 98 ? -16.536 -3.713 4.344 1.00 84.00 98 ASN A N 1
ATOM 725 C CA . ASN A 1 98 ? -17.294 -3.973 3.122 1.00 84.00 98 ASN A CA 1
ATOM 726 C C . ASN A 1 98 ? -16.576 -4.954 2.168 1.00 84.00 98 ASN A C 1
ATOM 728 O O . ASN A 1 98 ? -16.390 -4.643 0.987 1.00 84.00 98 ASN A O 1
ATOM 732 N N . PRO A 1 99 ? -16.246 -6.180 2.613 1.00 82.12 99 PRO A N 1
ATOM 733 C CA . PRO A 1 99 ? -15.442 -7.132 1.834 1.00 82.12 99 PRO A CA 1
ATOM 734 C C . PRO A 1 99 ? -16.090 -7.556 0.506 1.00 82.12 99 PRO A C 1
ATOM 736 O O . PRO A 1 99 ? -15.415 -7.972 -0.422 1.00 82.12 99 PRO A O 1
ATOM 739 N N . ARG A 1 100 ? -17.415 -7.426 0.376 1.00 82.00 100 ARG A N 1
ATOM 740 C CA . ARG A 1 100 ? -18.142 -7.743 -0.865 1.00 82.00 100 ARG A CA 1
ATOM 741 C C . ARG A 1 100 ? -17.947 -6.718 -1.977 1.00 82.00 100 ARG A C 1
ATOM 743 O O . ARG A 1 100 ? -18.091 -7.073 -3.139 1.00 82.00 100 ARG A O 1
ATOM 750 N N . MET A 1 101 ? -17.690 -5.459 -1.622 1.00 83.31 101 MET A N 1
ATOM 751 C CA . MET A 1 101 ? -17.401 -4.402 -2.599 1.00 83.31 101 MET A CA 1
ATOM 752 C C . MET A 1 101 ? -15.932 -4.410 -3.021 1.00 83.31 101 MET A C 1
ATOM 754 O O . MET A 1 101 ? -15.604 -3.924 -4.098 1.00 83.31 101 MET A O 1
ATOM 758 N N . PHE A 1 102 ? -15.070 -4.984 -2.182 1.00 84.88 102 PHE A N 1
ATOM 759 C CA . PHE A 1 102 ? -13.632 -5.087 -2.394 1.00 84.88 102 PHE A CA 1
ATOM 760 C C . PHE A 1 102 ? -13.199 -6.551 -2.241 1.00 84.88 102 PHE A C 1
ATOM 762 O O . PHE A 1 102 ? -12.541 -6.884 -1.253 1.00 84.88 102 PHE A O 1
ATOM 769 N N . PRO A 1 103 ? -13.615 -7.444 -3.160 1.00 80.56 103 PRO A N 1
ATOM 770 C CA . PRO A 1 103 ? -13.197 -8.838 -3.109 1.00 80.56 103 PRO A CA 1
ATOM 771 C C . PRO A 1 103 ? -11.671 -8.912 -3.207 1.00 80.56 103 PRO A C 1
ATOM 773 O O . PRO A 1 103 ? -11.067 -8.261 -4.062 1.00 80.56 103 PRO A O 1
ATOM 776 N N . ASP A 1 104 ? -11.045 -9.688 -2.325 1.00 77.88 104 ASP A N 1
ATOM 777 C CA . ASP A 1 104 ? -9.638 -10.018 -2.466 1.00 77.88 104 ASP A CA 1
ATOM 778 C C . ASP A 1 104 ? -9.492 -11.186 -3.446 1.00 77.88 104 ASP A C 1
ATOM 780 O O . ASP A 1 104 ? -10.205 -12.185 -3.379 1.00 77.88 104 ASP A O 1
ATOM 784 N N . ASP A 1 105 ? -8.553 -11.077 -4.385 1.00 77.44 105 ASP A N 1
ATOM 785 C CA . ASP A 1 105 ? -8.289 -12.125 -5.381 1.00 77.44 105 ASP A CA 1
ATOM 786 C C . ASP A 1 105 ? -7.497 -13.299 -4.767 1.00 77.44 105 ASP A C 1
ATOM 788 O O . ASP A 1 105 ? -6.631 -13.906 -5.390 1.00 77.44 105 ASP A O 1
ATOM 792 N N . ARG A 1 106 ? -7.755 -13.624 -3.490 1.00 61.28 106 ARG A N 1
ATOM 793 C CA . ARG A 1 106 ? -7.067 -14.683 -2.731 1.00 61.28 106 ARG A CA 1
ATOM 794 C C . ARG A 1 106 ? -7.510 -16.096 -3.116 1.00 61.28 106 ARG A C 1
ATOM 796 O O . ARG A 1 106 ? -7.361 -17.035 -2.341 1.00 61.28 106 ARG A O 1
ATOM 803 N N . SER A 1 107 ? -8.024 -16.253 -4.327 1.00 59.28 107 SER A N 1
ATOM 804 C CA . SER A 1 107 ? -8.394 -17.537 -4.906 1.00 59.28 107 SER A CA 1
ATOM 805 C C . SER A 1 107 ? -7.397 -17.916 -5.998 1.00 59.28 107 SER A C 1
ATOM 807 O O . SER A 1 107 ? -7.735 -17.867 -7.178 1.00 59.28 107 SER A O 1
ATOM 809 N N . ARG A 1 108 ? -6.176 -18.287 -5.596 1.00 45.75 108 ARG A N 1
ATOM 810 C CA . ARG A 1 108 ? -5.277 -19.209 -6.310 1.00 45.75 108 ARG A CA 1
ATOM 811 C C . ARG A 1 108 ? -4.161 -19.687 -5.393 1.00 45.75 108 ARG A C 1
ATOM 813 O O . ARG A 1 108 ? -3.557 -18.828 -4.716 1.00 45.75 108 ARG A O 1
#

pLDDT: mean 77.22, std 20.72, range [38.5, 97.88]

Radius of gyration: 23.98 Å; Cα contacts (8 Å, |Δi|>4): 22; chains: 1; bounding box: 62×37×66 Å

Organism: Puccinia triticina (isolate 1-1 / race 1 (BBBD)) (NCBI:txid630390)

=== Feature glossary ===
Key to the feature types in this record:

— What the protein is —

Primary structure: the covalent order of the twenty standard amino acids along the backbone. Two proteins with the same sequence will (almost always) fold to the same structure; two with 30% identity often share a fold but not the details.

Database cross-references. InterPro integrates a dozen domain/family signature databases into unified entries with residue-range hits. GO terms attach function/process/location labels with evidence codes. CATH codes position the fold in a four-level structural taxonomy. Organism is the NCBI-taxonomy species name.

— Where its atoms are —

The mmCIF block holds the 3D Cartesian coordinates of each backbone atom (N, Cα, C, O) in ångströms. mmCIF is the PDB's canonical archive format — a tagged-loop text representation of the atomic model.

Six rendered views show the 3D structure from the faces of a cube — i.e. along ±x, ±y, ±z. Rendering representation is drawn randomly per protein from cartoon (secondary-structure ribbons), sticks (backbone bonds), or molecular surface; coloring is either N→C rainbow (blue at the N-terminus through red at the C-terminus) or one color per chain.

— Local backbone conformation —

DSSP 8-state secondary structure assigns each residue one of H (α-helix), G (3₁₀-helix), I (π-helix), E (extended β-strand), B (isolated β-bridge), T (hydrogen-bonded turn), S (bend), or '-' (coil). The assignment is computed from backbone hydrogen-bond geometry via the Kabsch–Sander algorithm.

P-SEA three-state annotation labels each residue as helix, strand, or coil based purely on the geometry of the Cα trace. It serves as a fallback when the full backbone (and thus DSSP) is unavailable.

The φ/ψ torsion pair specifies the backbone conformation at each residue. φ rotates about the N–Cα bond, ψ about the Cα–C bond. Steric clashes forbid most of the (φ, ψ) plane — the allowed regions (α-helix basin, β-sheet basin, left-handed helix) are the Ramachandran-allowed regions.

— Global shape and packing —

The geometric summary reports three shape descriptors. Rg (radius of gyration) measures how spread out the Cα atoms are about their centre of mass; compact globular proteins have small Rg, elongated or unfolded ones large. Cα contacts (<8 Å, |i−j|>4) count long-range residue pairs in spatial proximity — high for tightly packed folds, near zero for rods or random coil. The bounding-box extents give the protein's footprint along x, y, z in Å.

Accessible surface area quantifies burial. A residue with SASA near zero is packed into the hydrophobic core; one with SASA >100 Å² sits on the surface. Computed here via the Shrake–Rupley numerical algorithm with a 1.4 Å probe.

Plot images: a contact map (which residues are close in 3D, as an N×N binary image), a Ramachandran scatter (backbone torsion angles, revealing secondary-structure composition at a glance), and — for AlphaFold structures — a PAE heatmap (pairwise prediction confidence).

— Structural neighborhood —

The Foldseek 3Di string encodes local tertiary geometry as a 20-letter alphabet — one character per residue — derived from the relative positions of nearby Cα atoms. Unlike the amino-acid sequence, 3Di is a direct function of the 3D structure, so two proteins with the same fold have similar 3Di strings even at low sequence identity.

Nearest PDB neighbors are the top structural matches found by Foldseek when searching this structure against the entire Protein Data Bank. Each hit reports a TM-score (0 to 1; >0.5 almost always implies the same fold) and an E-value. These are *structural* homologs — they may share no detectable sequence similarity.

— Confidence and disorder —

For AlphaFold models, the B-factor field carries pLDDT — the model's own estimate of local accuracy on a 0–100 scale. Regions with pLDDT<50 should be treated as essentially unmodeled; they often correspond to intrinsically disordered segments.

B-factor (Debye–Waller factor) reflects atomic displacement in the crystal lattice. It is an experimental observable (units Å²), not a prediction; low values mean the atom is pinned down, high values mean it moves or is heterogeneous across the crystal.

Predicted aligned error is AlphaFold's pairwise confidence. Unlike pLDDT (per-residue), PAE is per-residue-pair and captures whether two parts of the structure are correctly placed relative to each other. Units are ångströms of expected positional error.